Protein AF-A0A848TEA6-F1 (afdb_monomer)

Secondary structure (DSSP, 8-state):
-----GGGGS--TTTHHHHHHHHHHHHHHHHHHHHHHHHHHHHHHHHHTT--------SS-S----SS--SPPPTTTTS-HHHHHHHT--S---S----S-PPPPPPTTTS--TTTPPP--------

Solvent-accessible surface area (backbone atoms only — not comparable to full-atom values): 8831 Å² total; per-residue (Å²): 133,87,80,80,68,79,76,78,82,74,84,53,95,81,50,55,64,61,53,50,50,52,52,51,51,51,52,51,51,50,54,52,50,54,53,49,50,52,53,50,52,52,50,50,61,61,46,63,75,62,67,68,82,75,73,71,77,64,92,61,76,95,69,79,79,63,95,71,78,83,76,80,83,61,96,64,71,91,58,58,82,62,55,68,53,56,78,58,70,84,60,85,71,69,93,70,83,78,73,79,78,77,80,80,83,66,53,79,93,69,64,51,57,89,89,67,57,75,80,84,75,77,76,81,83,74,132

Foldseek 3Di:
DDPPPPPPVPDDPVCVVVVVVVVVVVVVVVVVVVVVVVVVVVCVVVVVVVPPPPPPPPPDDPDDDPPDDDDDDDPCPPPDPVVVVVVPPPPDPPPDDDDDDDPPDDDPVGPDDPVPDDDDDDPPPDD

Sequence (127 aa):
MAAFNYDDFGESPDGGTLVAALNWAGAFLSVVLIAGLATWGWKLWVRDVSGVPVVRALEGPMRVTPAEPGGLASEYQGLSVNRIAEERIENDMADRVVLAPQPSVLNEDEDLAMADLPAVVEPELQP

Nearest PDB structures (foldseek):
  8xkl-assembly1_s  TM=2.797E-01  e=1.076E+00  Chroomonas placoidea

Radius of gyration: 34.15 Å; Cα contacts (8 Å, |Δi|>4): 3; chains: 1; bounding box: 65×48×82 Å

pLDDT: mean 74.72, std 13.38, range [39.53, 98.5]

Mean predicted aligned error: 21.6 Å

Structure (mmCIF, N/CA/C/O backbone):
data_AF-A0A848TEA6-F1
#
_entry.id   AF-A0A848TEA6-F1
#
loop_
_atom_site.group_PDB
_atom_site.id
_atom_site.type_symbol
_atom_site.label_atom_id
_atom_site.label_alt_id
_atom_site.label_comp_id
_atom_site.label_asym_id
_atom_site.label_entity_id
_atom_site.label_seq_id
_atom_site.pdbx_PDB_ins_code
_atom_site.Cartn_x
_atom_site.Cartn_y
_atom_site.Cartn_z
_atom_site.occupancy
_atom_site.B_iso_or_equiv
_atom_site.auth_seq_id
_atom_site.auth_comp_id
_atom_site.auth_asym_id
_atom_site.auth_atom_id
_atom_site.pdbx_PDB_model_num
ATOM 1 N N . MET A 1 1 ? 39.547 17.819 -12.339 1.00 39.53 1 MET A N 1
ATOM 2 C CA . MET A 1 1 ? 38.290 17.714 -13.108 1.00 39.53 1 MET A CA 1
ATOM 3 C C . MET A 1 1 ? 38.461 16.563 -14.082 1.00 39.53 1 MET A C 1
ATOM 5 O O . MET A 1 1 ? 39.255 16.687 -15.005 1.00 39.53 1 MET A O 1
ATOM 9 N N . ALA A 1 2 ? 37.849 15.410 -13.805 1.00 48.28 2 ALA A N 1
ATOM 10 C CA . ALA A 1 2 ? 37.912 14.265 -14.707 1.00 48.28 2 ALA A CA 1
ATOM 11 C C . ALA A 1 2 ? 36.944 14.518 -15.869 1.00 48.28 2 ALA A C 1
ATOM 13 O O . ALA A 1 2 ? 35.732 14.421 -15.702 1.00 48.28 2 ALA A O 1
ATOM 14 N N . ALA A 1 3 ? 37.483 14.899 -17.026 1.00 57.81 3 ALA A N 1
ATOM 15 C CA . ALA A 1 3 ? 36.744 14.854 -18.276 1.00 57.81 3 ALA A CA 1
ATOM 16 C C . ALA A 1 3 ? 36.661 13.381 -18.693 1.00 57.81 3 ALA A C 1
ATOM 18 O O . ALA A 1 3 ? 37.572 12.856 -19.331 1.00 57.81 3 ALA A O 1
ATOM 19 N N . PHE A 1 4 ? 35.609 12.689 -18.257 1.00 57.44 4 PHE A N 1
ATOM 20 C CA . PHE A 1 4 ? 35.265 11.389 -18.823 1.00 57.44 4 PHE A CA 1
ATOM 21 C C . PHE A 1 4 ? 34.800 11.632 -20.256 1.00 57.44 4 PHE A C 1
ATOM 23 O O . PHE A 1 4 ? 33.691 12.108 -20.490 1.00 57.44 4 PHE A O 1
ATOM 30 N N . ASN A 1 5 ? 35.700 11.387 -21.204 1.00 56.34 5 ASN A N 1
ATOM 31 C CA . ASN A 1 5 ? 35.425 11.541 -22.621 1.00 56.34 5 ASN A CA 1
ATOM 32 C C . ASN A 1 5 ? 34.583 10.337 -23.064 1.00 56.34 5 ASN A C 1
ATOM 34 O O . ASN A 1 5 ? 35.061 9.205 -23.0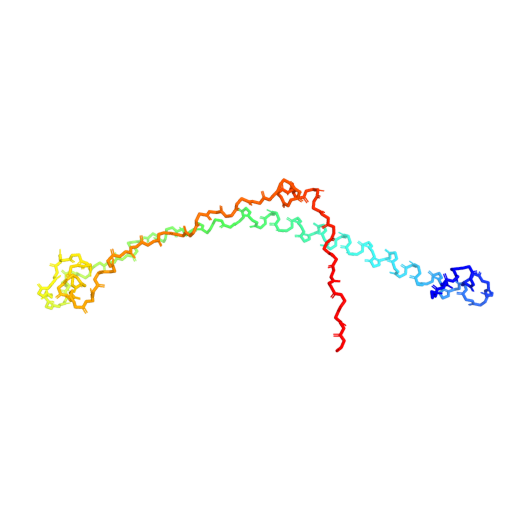59 1.00 56.34 5 ASN A O 1
ATOM 38 N N . TYR A 1 6 ? 33.306 10.576 -23.361 1.00 57.25 6 TYR A N 1
ATOM 39 C CA . TYR A 1 6 ? 32.320 9.537 -23.680 1.00 57.25 6 TYR A CA 1
ATOM 40 C C . TYR A 1 6 ? 32.561 8.893 -25.061 1.00 57.25 6 TYR A C 1
ATOM 42 O O . TYR A 1 6 ? 32.036 7.821 -25.352 1.00 57.25 6 TYR A O 1
ATOM 50 N N . ASP A 1 7 ? 33.411 9.510 -25.881 1.00 60.12 7 ASP A N 1
ATOM 51 C CA . ASP A 1 7 ? 33.619 9.144 -27.283 1.00 60.12 7 ASP A CA 1
ATOM 52 C C . ASP A 1 7 ? 34.630 7.995 -27.493 1.00 60.12 7 ASP A C 1
ATOM 54 O O . ASP A 1 7 ? 34.725 7.462 -28.594 1.00 60.12 7 ASP A O 1
ATOM 58 N N . ASP A 1 8 ? 35.355 7.558 -26.453 1.00 55.94 8 ASP A N 1
ATOM 59 C CA . ASP A 1 8 ? 36.377 6.491 -26.554 1.00 55.94 8 ASP A CA 1
ATOM 60 C C . ASP A 1 8 ? 35.793 5.061 -26.471 1.00 55.94 8 ASP A C 1
ATOM 62 O O . ASP A 1 8 ? 36.473 4.069 -26.718 1.00 55.94 8 ASP A O 1
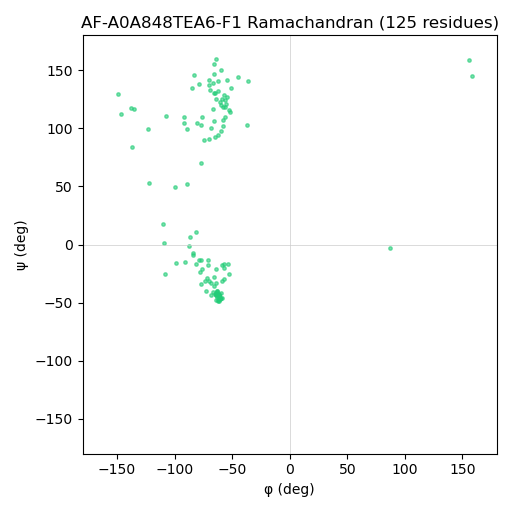ATOM 66 N N . PHE A 1 9 ? 34.498 4.923 -26.167 1.00 59.09 9 PHE A N 1
ATOM 67 C CA . PHE A 1 9 ? 33.826 3.618 -26.060 1.00 59.09 9 PHE A CA 1
ATOM 68 C C . PHE A 1 9 ? 33.284 3.083 -27.404 1.00 59.09 9 PHE A C 1
ATOM 70 O O . PHE A 1 9 ? 32.567 2.079 -27.423 1.00 59.09 9 PHE A O 1
ATOM 77 N N . GLY A 1 10 ? 33.585 3.752 -28.524 1.00 55.75 10 GLY A N 1
ATOM 78 C CA . GLY A 1 10 ? 32.878 3.576 -29.798 1.00 55.75 10 GLY A CA 1
ATOM 79 C C . GLY A 1 10 ? 33.509 2.664 -30.856 1.00 55.75 10 GLY A C 1
ATOM 80 O O . GLY A 1 10 ? 32.795 2.260 -31.770 1.00 55.75 10 GLY A O 1
ATOM 81 N N . GLU A 1 11 ? 34.791 2.294 -30.770 1.00 57.44 11 GLU A N 1
ATOM 82 C CA . GLU A 1 11 ? 35.458 1.610 -31.893 1.00 57.44 11 GLU A CA 1
ATOM 83 C C . GLU A 1 11 ? 36.332 0.430 -31.449 1.00 57.44 11 GLU A C 1
ATOM 85 O O . GLU A 1 11 ? 37.546 0.502 -31.289 1.00 57.44 11 GLU A O 1
ATOM 90 N N . SER A 1 12 ? 35.689 -0.724 -31.265 1.00 57.00 12 SER A N 1
ATOM 91 C CA . SER A 1 12 ? 36.359 -2.027 -31.242 1.00 57.00 12 SER A CA 1
ATOM 92 C C . SER A 1 12 ? 35.514 -3.044 -32.019 1.00 57.00 12 SER A C 1
ATOM 94 O O . SER A 1 12 ? 34.379 -3.311 -31.614 1.00 57.00 12 SER A O 1
ATOM 96 N N . PRO A 1 13 ? 36.025 -3.628 -33.122 1.00 57.50 13 PRO A N 1
ATOM 97 C CA . PRO A 1 13 ? 35.239 -4.482 -34.020 1.00 57.50 13 PRO A CA 1
ATOM 98 C C . PRO A 1 13 ? 34.734 -5.781 -33.363 1.00 57.50 13 PRO A C 1
ATOM 100 O O . PRO A 1 13 ? 33.715 -6.313 -33.794 1.00 57.50 13 PRO A O 1
ATOM 103 N N . ASP A 1 14 ? 35.361 -6.235 -32.272 1.00 61.06 14 ASP A N 1
ATOM 104 C CA . ASP A 1 14 ? 34.930 -7.410 -31.493 1.00 61.06 14 ASP A CA 1
ATOM 105 C C . ASP A 1 14 ? 33.958 -7.074 -30.338 1.00 61.06 14 ASP A C 1
ATOM 107 O O . ASP A 1 14 ? 33.275 -7.955 -29.811 1.00 61.06 14 ASP A O 1
ATOM 111 N N . GLY A 1 15 ? 33.839 -5.797 -29.951 1.00 61.12 15 GLY A N 1
ATOM 112 C CA . GLY A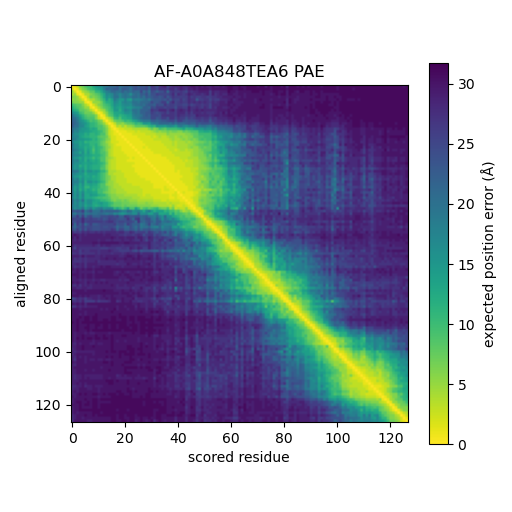 1 15 ? 33.025 -5.351 -28.809 1.00 61.12 15 GLY A CA 1
ATOM 113 C C . GLY A 1 15 ? 31.527 -5.204 -29.105 1.00 61.12 15 GLY A C 1
ATOM 114 O O . GLY A 1 15 ? 30.709 -5.180 -28.183 1.00 61.12 15 GLY A O 1
ATOM 115 N N . GLY A 1 16 ? 31.139 -5.149 -30.383 1.00 72.94 16 GLY A N 1
ATOM 116 C CA . GLY A 1 16 ? 29.762 -4.856 -30.796 1.00 72.94 16 GLY A CA 1
ATOM 117 C C . GLY A 1 16 ? 28.733 -5.903 -30.359 1.00 72.94 16 GLY A C 1
ATOM 118 O O . GLY A 1 16 ? 27.601 -5.555 -30.033 1.00 72.94 16 GLY A O 1
ATOM 119 N N . THR A 1 17 ? 29.119 -7.180 -30.287 1.00 80.69 17 THR A N 1
ATOM 120 C CA . THR A 1 17 ? 28.210 -8.263 -29.864 1.00 80.69 17 THR A CA 1
ATOM 121 C C . THR A 1 17 ? 27.918 -8.216 -28.364 1.00 80.69 17 THR A C 1
ATOM 123 O O . THR A 1 17 ? 26.768 -8.385 -27.956 1.00 80.69 17 THR A O 1
ATOM 126 N N . LEU A 1 18 ? 28.932 -7.915 -27.545 1.00 85.88 18 LEU A N 1
ATOM 127 C CA . LEU A 1 18 ? 28.791 -7.763 -26.097 1.00 85.88 18 LEU A CA 1
ATOM 128 C C . LEU A 1 18 ? 27.958 -6.518 -25.758 1.00 85.88 18 LEU A C 1
ATOM 130 O O . LEU A 1 18 ? 27.041 -6.583 -24.941 1.00 85.88 18 LEU A O 1
ATOM 134 N N . VAL A 1 19 ? 28.227 -5.401 -26.442 1.00 86.31 19 VAL A N 1
ATOM 135 C CA . VAL A 1 19 ? 27.460 -4.155 -26.297 1.00 86.31 19 VAL A CA 1
ATOM 136 C C . VAL A 1 19 ? 26.005 -4.355 -26.732 1.00 86.31 19 VAL A C 1
ATOM 138 O O . VAL A 1 19 ? 25.091 -3.927 -26.028 1.00 86.31 19 VAL A O 1
ATOM 141 N N . ALA A 1 20 ? 25.749 -5.054 -27.841 1.00 88.56 20 ALA A N 1
ATOM 142 C CA . ALA A 1 20 ? 24.388 -5.367 -28.279 1.00 88.56 20 ALA A CA 1
ATOM 143 C C . ALA A 1 20 ? 23.638 -6.260 -27.272 1.00 88.56 20 ALA A C 1
ATOM 145 O O . ALA A 1 20 ? 22.464 -6.009 -26.991 1.00 88.56 20 ALA A O 1
ATOM 146 N N . ALA A 1 21 ? 24.315 -7.256 -26.689 1.00 92.31 21 ALA A N 1
ATOM 147 C CA . ALA A 1 21 ? 23.736 -8.130 -25.670 1.00 92.31 21 ALA A CA 1
ATOM 148 C C . ALA A 1 21 ? 23.364 -7.362 -24.391 1.00 92.31 21 ALA A C 1
ATOM 150 O O . ALA A 1 21 ? 22.271 -7.552 -23.857 1.00 92.31 21 ALA A O 1
ATOM 151 N N . LEU A 1 22 ? 24.234 -6.457 -23.930 1.00 93.81 22 LEU A N 1
ATOM 152 C CA . LEU A 1 22 ? 23.969 -5.608 -22.765 1.00 93.81 22 LEU A CA 1
ATOM 153 C C . LEU A 1 22 ? 22.797 -4.648 -23.005 1.00 93.81 22 LEU A C 1
ATOM 155 O O . LEU A 1 22 ? 21.935 -4.512 -22.138 1.00 93.81 22 LEU A O 1
ATOM 159 N N . ASN A 1 23 ? 22.714 -4.040 -24.192 1.00 92.94 23 ASN A N 1
ATOM 160 C CA . ASN A 1 23 ? 21.586 -3.180 -24.561 1.00 92.94 23 ASN A CA 1
ATOM 161 C C . ASN A 1 23 ? 20.257 -3.951 -24.567 1.00 92.94 23 ASN A C 1
ATOM 163 O O . ASN A 1 23 ? 19.264 -3.475 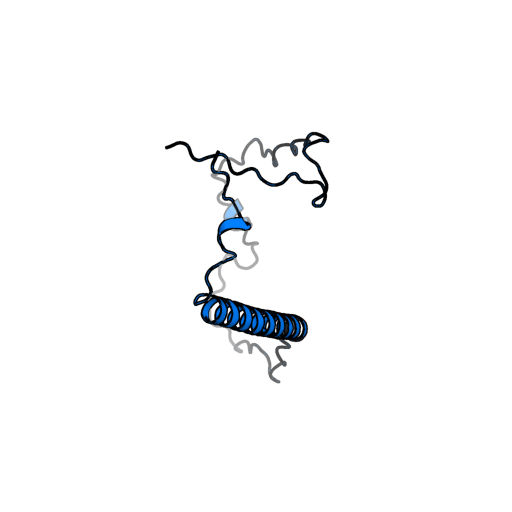-24.018 1.00 92.94 23 ASN A O 1
ATOM 167 N N . TRP A 1 24 ? 20.237 -5.166 -25.122 1.00 96.31 24 TRP A N 1
ATOM 168 C CA . TRP A 1 24 ? 19.045 -6.020 -25.111 1.00 96.31 24 TRP A CA 1
ATOM 169 C C . TRP A 1 24 ? 18.657 -6.486 -23.706 1.00 96.31 24 TRP A C 1
ATOM 171 O O . TRP A 1 24 ? 17.473 -6.480 -23.363 1.00 96.31 24 TRP A O 1
ATOM 181 N N . ALA A 1 25 ? 19.638 -6.846 -22.876 1.00 96.50 25 ALA A N 1
ATOM 182 C CA . ALA A 1 25 ? 19.400 -7.201 -21.482 1.00 96.50 25 ALA A CA 1
ATOM 183 C C . ALA A 1 25 ? 18.801 -6.022 -20.697 1.00 96.50 25 ALA A C 1
ATOM 185 O O . ALA A 1 25 ? 17.815 -6.196 -19.980 1.00 96.50 25 ALA A O 1
ATOM 186 N N . GLY A 1 26 ? 19.342 -4.814 -20.887 1.00 96.81 26 GLY A N 1
ATOM 187 C CA . GLY A 1 26 ? 18.822 -3.587 -20.283 1.00 96.81 26 GLY A CA 1
ATOM 188 C C . GLY A 1 26 ? 17.410 -3.243 -20.763 1.00 96.81 26 GLY A C 1
ATOM 189 O O . GLY A 1 26 ? 16.543 -2.927 -19.947 1.00 96.81 26 GLY A O 1
ATOM 190 N N . ALA A 1 27 ? 17.143 -3.376 -22.066 1.00 97.31 27 ALA A N 1
ATOM 191 C CA . ALA A 1 27 ? 15.814 -3.158 -22.631 1.00 97.31 27 ALA A CA 1
ATOM 192 C C . ALA A 1 27 ? 14.779 -4.120 -22.028 1.00 97.31 27 ALA A C 1
ATOM 194 O O . ALA A 1 27 ? 13.709 -3.688 -21.596 1.00 97.31 27 ALA A O 1
ATOM 195 N N . PHE A 1 28 ? 15.112 -5.410 -21.928 1.00 98.19 28 PHE A N 1
ATOM 196 C CA . PHE A 1 28 ? 14.230 -6.403 -21.317 1.00 98.19 28 PHE A CA 1
ATOM 197 C C . PHE A 1 28 ? 13.981 -6.110 -19.831 1.00 98.19 28 PHE A C 1
ATOM 199 O O . PHE A 1 28 ? 12.833 -6.117 -19.385 1.00 98.19 28 PHE A O 1
ATOM 206 N N . LEU A 1 29 ? 15.037 -5.791 -19.074 1.00 98.25 29 LEU A N 1
ATOM 207 C CA . LEU A 1 29 ? 14.928 -5.444 -17.657 1.00 98.25 29 LEU A CA 1
ATOM 208 C C . LEU A 1 29 ? 14.034 -4.215 -17.438 1.00 98.25 29 LEU A C 1
ATOM 210 O O . LEU A 1 29 ? 13.197 -4.225 -16.537 1.00 98.25 29 LEU A O 1
ATOM 214 N N . SER A 1 30 ? 14.167 -3.192 -18.285 1.00 98.12 30 SER A N 1
ATOM 215 C CA . SER A 1 30 ? 13.336 -1.985 -18.241 1.00 98.12 30 SER A CA 1
ATOM 216 C C . SER A 1 30 ? 11.853 -2.307 -18.451 1.00 98.12 30 SER A C 1
ATOM 218 O O . SER A 1 30 ? 11.006 -1.902 -17.652 1.00 98.12 30 SER A O 1
ATOM 220 N N . VAL A 1 31 ? 11.530 -3.121 -19.462 1.00 98.38 31 VAL A N 1
ATO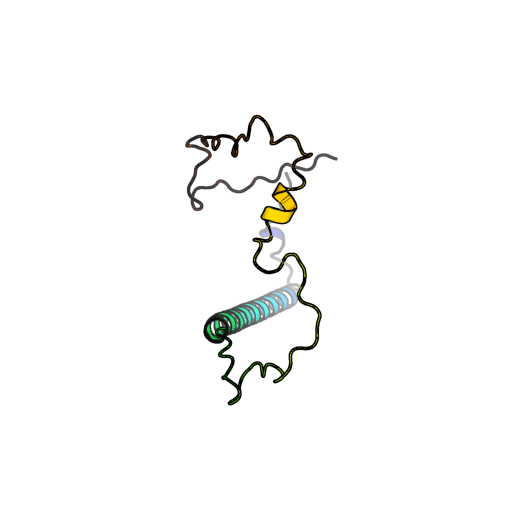M 221 C CA . VAL A 1 31 ? 10.146 -3.552 -19.728 1.00 98.38 31 VAL A CA 1
ATOM 222 C C . VAL A 1 31 ? 9.572 -4.337 -18.546 1.00 98.38 31 VAL A C 1
ATOM 224 O O . VAL A 1 31 ? 8.443 -4.077 -18.123 1.00 98.38 31 VAL A O 1
ATOM 227 N N . VAL A 1 32 ? 10.348 -5.265 -17.979 1.00 98.50 32 VAL A N 1
ATOM 228 C CA . VAL A 1 32 ? 9.938 -6.046 -16.801 1.00 98.50 32 VAL A CA 1
ATOM 229 C C . VAL A 1 32 ? 9.684 -5.138 -15.598 1.00 98.50 32 VAL A C 1
ATOM 231 O O . VAL A 1 32 ? 8.678 -5.313 -14.909 1.00 98.50 32 VAL A O 1
ATOM 234 N N . LEU A 1 33 ? 10.549 -4.150 -15.360 1.00 98.50 33 LEU A N 1
ATOM 235 C CA . LEU A 1 33 ? 10.402 -3.200 -14.260 1.00 98.50 33 LEU A CA 1
ATOM 236 C C . LEU A 1 33 ? 9.113 -2.377 -14.402 1.00 98.50 33 LEU A C 1
ATOM 238 O O . LEU A 1 33 ? 8.335 -2.289 -13.453 1.00 98.50 33 LEU A O 1
ATOM 242 N N . ILE A 1 34 ? 8.849 -1.838 -15.596 1.00 98.44 34 ILE A N 1
ATOM 243 C CA . ILE A 1 34 ? 7.633 -1.064 -15.885 1.00 98.44 34 ILE A CA 1
ATOM 244 C C . ILE A 1 34 ? 6.383 -1.926 -15.667 1.00 98.44 34 ILE A C 1
ATOM 246 O O . ILE A 1 34 ? 5.451 -1.500 -14.983 1.00 98.44 34 ILE A O 1
ATOM 250 N N . ALA A 1 35 ? 6.366 -3.155 -16.192 1.00 98.38 35 ALA A N 1
ATOM 251 C CA . ALA A 1 35 ? 5.240 -4.073 -16.020 1.00 98.38 35 ALA A CA 1
ATOM 252 C C . ALA A 1 35 ? 5.018 -4.456 -14.545 1.00 98.38 35 ALA A C 1
ATOM 254 O O . ALA A 1 35 ? 3.875 -4.520 -14.076 1.00 98.38 35 ALA A O 1
ATOM 255 N N . GLY A 1 36 ? 6.106 -4.672 -13.800 1.00 98.12 36 GLY A N 1
ATOM 256 C CA . GLY A 1 36 ? 6.076 -4.947 -12.367 1.00 98.12 36 GLY A CA 1
ATOM 257 C C . GLY A 1 36 ? 5.488 -3.784 -11.571 1.00 98.12 36 GLY A C 1
ATOM 258 O O . GLY A 1 36 ? 4.567 -3.994 -10.781 1.00 98.12 36 GLY A O 1
ATOM 259 N N . LEU A 1 37 ? 5.952 -2.558 -11.828 1.00 98.00 37 LEU A N 1
ATOM 260 C CA . LEU A 1 37 ? 5.449 -1.344 -11.180 1.00 98.00 37 LEU A CA 1
ATOM 261 C C . LEU A 1 37 ? 3.982 -1.075 -11.523 1.00 98.00 37 LEU A C 1
ATOM 263 O O . LEU A 1 37 ? 3.200 -0.772 -10.625 1.00 98.00 37 LEU A O 1
ATOM 267 N N . ALA A 1 38 ? 3.581 -1.254 -12.785 1.00 97.75 38 ALA A N 1
ATOM 268 C CA . ALA A 1 38 ? 2.189 -1.106 -13.205 1.00 97.75 38 ALA A CA 1
ATOM 269 C C . ALA A 1 38 ? 1.274 -2.110 -12.485 1.00 97.75 38 ALA A C 1
ATOM 271 O O . ALA A 1 38 ? 0.232 -1.739 -11.943 1.00 97.75 38 ALA A O 1
ATOM 272 N N . THR A 1 39 ? 1.694 -3.376 -12.414 1.00 97.00 39 THR A N 1
ATOM 273 C CA . THR A 1 39 ? 0.946 -4.430 -11.711 1.00 97.00 39 THR A CA 1
ATOM 274 C C . THR A 1 39 ? 0.879 -4.162 -10.207 1.00 97.00 39 THR A C 1
ATOM 276 O O . THR A 1 39 ? -0.171 -4.343 -9.585 1.00 97.00 39 THR A O 1
ATOM 279 N N . TRP A 1 40 ? 1.992 -3.729 -9.609 1.00 95.38 40 TRP A N 1
ATOM 280 C CA . TRP A 1 40 ? 2.073 -3.394 -8.191 1.00 95.38 40 TRP A CA 1
ATOM 281 C C . TRP A 1 40 ? 1.184 -2.196 -7.840 1.00 95.38 40 TRP A C 1
ATOM 283 O O . TRP A 1 40 ? 0.379 -2.298 -6.915 1.00 95.38 40 TRP A O 1
ATOM 293 N N . GLY A 1 41 ? 1.252 -1.114 -8.619 1.00 94.62 41 GLY A N 1
ATOM 294 C CA . GLY A 1 41 ? 0.415 0.072 -8.442 1.00 94.62 41 GLY A CA 1
ATOM 295 C C . GLY A 1 41 ? -1.073 -0.238 -8.603 1.00 94.62 41 GLY A C 1
ATOM 296 O O . GLY A 1 41 ? -1.879 0.157 -7.761 1.00 94.62 41 GLY A O 1
ATOM 297 N N . TRP A 1 42 ? -1.438 -1.039 -9.613 1.00 93.88 42 TRP A N 1
ATOM 298 C CA . TRP A 1 42 ? -2.814 -1.509 -9.793 1.00 93.88 42 TRP A CA 1
ATOM 299 C C . TRP A 1 42 ? -3.314 -2.306 -8.583 1.00 93.88 42 TRP A C 1
ATOM 301 O O . TRP A 1 42 ? -4.414 -2.072 -8.082 1.00 93.88 42 TRP A O 1
ATOM 311 N N . LYS A 1 43 ? -2.492 -3.234 -8.074 1.00 88.69 43 LYS A N 1
ATOM 312 C CA . LYS A 1 43 ? -2.820 -4.008 -6.871 1.00 88.69 43 LYS A CA 1
ATOM 313 C C . LYS A 1 43 ? -2.959 -3.128 -5.637 1.00 88.69 43 LYS A C 1
ATOM 315 O O . LYS A 1 43 ? -3.842 -3.405 -4.835 1.00 88.69 43 LYS A O 1
ATOM 320 N N . LEU A 1 44 ? -2.112 -2.114 -5.466 1.00 88.44 44 LEU A N 1
ATOM 321 C CA . LEU A 1 44 ? -2.203 -1.186 -4.339 1.00 88.44 44 LEU A CA 1
ATOM 322 C C . LEU A 1 44 ? -3.543 -0.440 -4.371 1.00 88.44 44 LEU A C 1
ATOM 324 O O . LEU A 1 44 ? -4.288 -0.486 -3.397 1.00 88.44 44 LEU A O 1
ATOM 328 N N . TRP A 1 45 ? -3.898 0.107 -5.535 1.00 87.00 45 TRP A N 1
ATOM 329 C CA . TRP A 1 45 ? -5.149 0.834 -5.736 1.00 87.00 45 TRP A CA 1
ATOM 330 C C . TRP A 1 45 ? -6.392 -0.026 -5.459 1.00 87.00 45 TRP A C 1
ATOM 332 O O . TRP A 1 45 ? -7.288 0.392 -4.729 1.00 87.00 45 TRP A O 1
ATOM 342 N N . VAL A 1 46 ? -6.428 -1.263 -5.968 1.00 86.12 46 VAL A N 1
ATOM 343 C CA . VAL A 1 46 ? -7.540 -2.202 -5.718 1.00 86.12 46 VAL A CA 1
ATOM 344 C C . VAL A 1 46 ? -7.542 -2.730 -4.275 1.00 86.12 46 VAL A C 1
ATOM 346 O O . VAL A 1 46 ? -8.596 -3.059 -3.733 1.00 86.12 46 VAL A O 1
ATOM 349 N N . ARG A 1 47 ? -6.382 -2.824 -3.619 1.00 75.75 47 ARG A N 1
ATOM 350 C CA . ARG A 1 47 ? -6.295 -3.306 -2.234 1.00 75.75 47 ARG A CA 1
ATOM 351 C C . ARG A 1 47 ? -6.737 -2.241 -1.233 1.00 75.75 47 ARG A C 1
ATOM 353 O O . ARG A 1 47 ? -7.376 -2.603 -0.246 1.00 75.75 47 ARG A O 1
ATOM 360 N N . ASP A 1 48 ? -6.488 -0.963 -1.498 1.00 66.62 48 ASP A N 1
ATOM 361 C CA . ASP A 1 48 ? -6.880 0.122 -0.588 1.00 66.62 48 ASP A CA 1
ATOM 362 C C . ASP A 1 48 ? -8.410 0.261 -0.456 1.00 66.62 48 ASP A C 1
ATOM 364 O O . ASP A 1 48 ? -8.909 0.580 0.621 1.00 66.62 48 ASP A O 1
ATOM 368 N N . VAL A 1 49 ? -9.188 -0.122 -1.476 1.00 61.34 49 VAL A N 1
ATOM 369 C CA . VAL A 1 49 ? -10.664 -0.205 -1.381 1.00 61.34 49 VAL A CA 1
ATOM 370 C C . VAL A 1 49 ? -11.180 -1.466 -0.676 1.00 61.34 49 VAL A C 1
ATOM 372 O O . VAL A 1 49 ? -12.335 -1.504 -0.258 1.00 61.34 49 VAL A O 1
ATOM 375 N N . SER A 1 50 ? -10.337 -2.480 -0.463 1.00 61.59 50 SER A N 1
ATOM 376 C CA . SER A 1 50 ? -10.685 -3.670 0.338 1.00 61.59 50 SER A CA 1
ATOM 377 C C . SER A 1 50 ? -10.419 -3.505 1.844 1.00 61.59 50 SER A C 1
ATOM 379 O O . SER A 1 50 ? -10.707 -4.406 2.629 1.00 61.59 50 SER A O 1
ATOM 381 N N . GLY A 1 51 ? -9.884 -2.349 2.255 1.00 61.50 51 GLY A N 1
ATOM 382 C CA . GLY A 1 51 ? -9.419 -2.058 3.612 1.00 61.50 51 GLY A CA 1
ATOM 383 C C . GLY A 1 51 ? -10.486 -1.645 4.627 1.00 61.50 51 GLY A C 1
ATOM 384 O O . GLY A 1 51 ? -10.115 -1.218 5.716 1.00 61.50 51 GLY A O 1
ATOM 385 N N . VAL A 1 52 ? -11.784 -1.764 4.327 1.00 63.88 52 VAL A N 1
ATOM 386 C CA . VAL A 1 52 ? -12.810 -1.706 5.380 1.00 63.88 52 VAL A CA 1
ATOM 387 C C . VAL A 1 52 ? -13.024 -3.133 5.881 1.00 63.88 52 VAL A C 1
ATOM 389 O O . VAL A 1 52 ? -13.741 -3.897 5.228 1.00 63.88 52 VAL A O 1
ATOM 392 N N . PRO A 1 53 ? -12.419 -3.538 7.015 1.00 63.12 53 PRO A N 1
ATOM 393 C CA . PRO A 1 53 ? -12.754 -4.800 7.646 1.00 63.12 53 PRO A CA 1
ATOM 394 C C . PRO A 1 53 ? -14.204 -4.712 8.121 1.00 63.12 53 PRO A C 1
ATOM 396 O O . PRO A 1 53 ? -14.495 -4.240 9.219 1.00 63.12 53 PRO A O 1
ATOM 399 N N . VAL A 1 54 ? -15.141 -5.156 7.281 1.00 64.88 54 VAL A N 1
ATOM 400 C CA . VAL A 1 54 ? -16.511 -5.408 7.716 1.00 64.88 54 VAL A CA 1
ATOM 401 C C . VAL A 1 54 ? -16.429 -6.636 8.607 1.00 64.88 54 VAL A C 1
ATOM 403 O O . VAL A 1 54 ? -16.475 -7.776 8.138 1.00 64.88 54 VAL A O 1
ATOM 406 N N . VAL A 1 55 ? -16.247 -6.401 9.906 1.00 69.50 55 VAL A N 1
ATOM 407 C CA . VAL A 1 55 ? -16.497 -7.410 10.928 1.00 69.50 55 VAL A CA 1
ATOM 408 C C . VAL A 1 55 ? -17.967 -7.763 10.756 1.00 69.50 55 VAL A C 1
ATOM 410 O O . VAL A 1 55 ? -18.846 -7.009 11.172 1.00 69.50 55 VAL A O 1
ATOM 413 N N . ARG A 1 56 ? -18.259 -8.855 10.038 1.00 67.25 56 ARG A N 1
ATOM 414 C CA . ARG A 1 56 ? -19.625 -9.371 9.986 1.00 67.25 56 ARG A CA 1
ATOM 415 C C . ARG A 1 56 ? -20.005 -9.615 11.431 1.00 67.25 56 ARG A C 1
ATOM 417 O O . ARG A 1 56 ? -19.267 -10.308 12.132 1.00 67.25 56 ARG A O 1
ATOM 424 N N . ALA A 1 57 ? -21.102 -9.012 11.873 1.00 66.50 57 ALA A N 1
ATOM 425 C CA . ALA A 1 57 ? -21.637 -9.327 13.178 1.00 66.50 57 ALA A CA 1
ATOM 426 C C . ALA A 1 57 ? -21.862 -10.843 13.179 1.00 66.50 57 ALA A C 1
ATOM 428 O O . ALA A 1 57 ? -22.689 -11.346 12.421 1.00 66.50 57 ALA A O 1
ATOM 429 N N . LEU A 1 58 ? -21.050 -11.579 13.937 1.00 63.03 58 LEU A N 1
ATOM 430 C CA . LEU A 1 58 ? -21.394 -12.945 14.290 1.00 63.03 58 LEU A CA 1
ATOM 431 C C . LEU A 1 58 ? -22.767 -12.825 14.946 1.00 63.03 58 LEU A C 1
ATOM 433 O O . LEU A 1 58 ? -22.918 -12.036 15.878 1.00 63.03 58 LEU A O 1
ATOM 437 N N . GLU A 1 59 ? -23.777 -13.498 14.395 1.00 67.62 59 GLU A N 1
ATOM 438 C CA . GLU A 1 59 ? -25.115 -13.507 14.983 1.00 67.62 59 GLU A CA 1
ATOM 439 C C . GLU A 1 59 ? -24.998 -14.043 16.410 1.00 67.62 59 GLU A C 1
ATOM 441 O O . GLU A 1 59 ? -24.802 -15.234 16.643 1.00 67.62 59 GLU A O 1
ATOM 446 N N . GLY A 1 60 ? -25.026 -13.123 17.371 1.00 72.00 60 GLY A N 1
ATOM 447 C CA . GLY A 1 60 ? -24.863 -13.433 18.779 1.00 72.00 60 GLY A CA 1
ATOM 448 C C . GLY A 1 60 ? -24.415 -12.214 19.588 1.00 72.00 60 GLY A C 1
ATOM 449 O O . GLY A 1 60 ? -23.657 -11.377 19.092 1.00 72.00 60 GLY A O 1
ATOM 450 N N . PRO A 1 61 ? -24.877 -12.077 20.843 1.00 73.94 61 PRO A N 1
ATOM 451 C CA . PRO A 1 61 ? -24.402 -11.028 21.733 1.00 73.94 61 PRO A CA 1
ATOM 452 C C . PRO A 1 61 ? -22.884 -11.148 21.892 1.00 73.94 61 PRO A C 1
ATOM 454 O O . PRO A 1 61 ? -22.372 -12.142 22.398 1.00 73.94 61 PRO A O 1
ATOM 457 N N . MET A 1 62 ? -22.161 -10.106 21.472 1.00 66.31 62 MET A N 1
ATOM 458 C CA . MET A 1 62 ? -20.692 -10.046 21.503 1.00 66.31 62 MET A CA 1
ATOM 459 C C . MET A 1 62 ? -20.120 -10.221 22.924 1.00 66.31 62 MET A C 1
ATOM 461 O O . MET A 1 62 ? -18.930 -10.477 23.088 1.00 66.31 62 MET A O 1
ATOM 465 N N . ARG A 1 63 ? -20.970 -10.045 23.949 1.00 72.31 63 ARG A N 1
ATOM 466 C CA . ARG A 1 63 ? -20.709 -10.253 25.377 1.00 72.31 63 ARG A CA 1
ATOM 467 C C . ARG A 1 63 ? -22.019 -10.687 26.045 1.00 72.31 63 ARG A C 1
ATOM 469 O O . ARG A 1 63 ? -23.029 -10.009 25.873 1.00 72.31 63 ARG A O 1
ATOM 476 N N . VAL A 1 64 ? -22.004 -11.778 26.813 1.00 74.12 64 VAL A N 1
ATOM 477 C CA . VAL A 1 64 ? -23.108 -12.167 27.708 1.00 74.12 64 VAL A CA 1
ATOM 478 C C . VAL A 1 64 ? -22.640 -11.901 29.129 1.00 74.12 64 VAL A C 1
ATOM 480 O O . VAL A 1 64 ? -21.716 -12.554 29.610 1.00 74.12 64 VAL A O 1
ATOM 483 N N . THR A 1 65 ? -23.232 -10.906 29.784 1.00 74.31 65 THR A N 1
ATOM 484 C CA . THR A 1 65 ? -22.950 -10.635 31.194 1.00 74.31 65 THR A CA 1
ATOM 485 C C . THR A 1 65 ? -23.459 -11.813 32.029 1.00 74.31 65 THR A C 1
ATOM 487 O O . THR A 1 65 ? -24.608 -12.220 31.840 1.00 74.31 65 THR A O 1
ATOM 490 N N . PRO A 1 66 ? -22.643 -12.377 32.936 1.00 73.94 66 PRO A N 1
ATOM 491 C CA . PRO A 1 66 ? -23.107 -13.393 33.875 1.00 73.94 66 PRO A CA 1
ATOM 492 C C . PRO A 1 66 ? -24.314 -12.886 34.674 1.00 73.94 66 PRO A C 1
ATOM 494 O O . PRO A 1 66 ? -24.342 -11.718 35.057 1.00 73.94 66 PRO A O 1
ATOM 497 N N . ALA A 1 67 ? -25.296 -13.755 34.937 1.00 77.81 67 ALA A N 1
ATOM 498 C CA . ALA A 1 67 ? -26.498 -13.388 35.697 1.00 77.81 67 ALA A CA 1
ATOM 499 C C . ALA A 1 67 ? -26.166 -12.864 37.106 1.00 77.81 67 ALA A C 1
ATOM 501 O O . ALA A 1 67 ? -26.843 -11.973 37.609 1.00 77.81 67 ALA A O 1
ATOM 502 N N . GLU A 1 68 ? -25.082 -13.365 37.699 1.00 77.12 68 GLU A N 1
ATOM 503 C CA . GLU A 1 68 ? -24.522 -12.878 38.955 1.00 77.12 68 GLU A CA 1
ATOM 504 C C . GLU A 1 68 ? -23.062 -12.465 38.736 1.00 77.12 68 GLU A C 1
ATOM 506 O O . GLU A 1 68 ? -22.171 -13.319 38.687 1.00 77.12 68 GLU A O 1
ATOM 511 N N . PRO A 1 69 ? -22.782 -11.161 38.561 1.00 74.00 69 PRO A N 1
ATOM 512 C CA . PRO A 1 69 ? -21.416 -10.668 38.555 1.00 74.00 69 PRO A CA 1
ATOM 513 C C . PRO A 1 69 ? -20.819 -10.861 39.956 1.00 74.00 69 PRO A C 1
ATOM 515 O O . PRO A 1 69 ? -21.177 -10.169 40.905 1.00 74.00 69 PRO A O 1
ATOM 518 N N . GLY A 1 70 ? -19.923 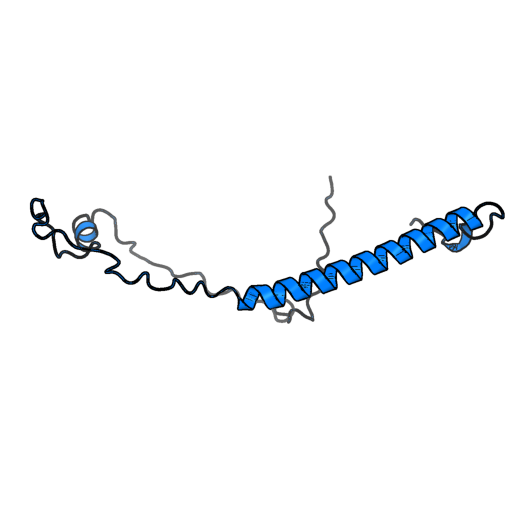-11.838 40.096 1.00 76.88 70 GLY A N 1
ATOM 519 C CA . GLY A 1 70 ? -19.193 -12.068 41.339 1.00 76.88 70 GLY A CA 1
ATOM 520 C C . GLY A 1 70 ? -18.188 -10.947 41.616 1.00 76.88 70 GLY A C 1
ATOM 521 O O . GLY A 1 70 ? -17.418 -10.569 40.733 1.00 76.88 70 GLY A O 1
ATOM 522 N N . GLY A 1 71 ? -18.177 -10.433 42.848 1.00 76.06 71 GLY A N 1
ATOM 523 C CA . GLY A 1 71 ? -17.205 -9.448 43.326 1.00 76.06 71 GLY A CA 1
ATOM 524 C C . GLY A 1 71 ? -17.735 -8.607 44.488 1.00 76.06 71 GLY A C 1
ATOM 525 O O . GLY A 1 71 ? -18.942 -8.489 44.684 1.00 76.06 71 GLY A O 1
ATOM 526 N N . LEU A 1 72 ? -16.826 -8.014 45.262 1.00 74.50 72 LEU A N 1
ATOM 527 C CA . LEU A 1 72 ? -17.168 -6.939 46.194 1.00 74.50 72 LEU A CA 1
ATOM 528 C C . LEU A 1 72 ? -17.164 -5.620 45.421 1.00 74.50 72 LEU A C 1
ATOM 530 O O . LEU A 1 72 ? -16.248 -5.365 44.635 1.00 74.50 72 LEU A O 1
ATOM 534 N N . ALA A 1 73 ? -18.182 -4.786 45.629 1.00 74.06 73 ALA A N 1
ATOM 535 C CA . ALA A 1 73 ? -18.171 -3.431 45.099 1.00 74.06 73 ALA A CA 1
ATOM 536 C C . ALA A 1 73 ? -16.952 -2.693 45.667 1.00 74.06 73 ALA A C 1
ATOM 538 O O . ALA A 1 73 ? -16.740 -2.672 46.878 1.00 74.06 73 ALA A O 1
ATOM 539 N N . SER A 1 74 ? -16.122 -2.132 44.788 1.00 76.06 74 SER A N 1
ATOM 540 C CA . SER A 1 74 ? -15.023 -1.275 45.230 1.00 76.06 74 SER A CA 1
ATOM 541 C C . SER A 1 74 ? -15.606 -0.002 45.839 1.00 76.06 74 SER A C 1
ATOM 543 O O . SER A 1 74 ? -16.540 0.573 45.279 1.00 76.06 74 SER A O 1
ATOM 545 N N . GLU A 1 75 ? -15.024 0.461 46.946 1.00 77.19 75 GLU A N 1
ATOM 546 C CA . GLU A 1 75 ? -15.423 1.697 47.639 1.00 77.19 75 GLU A CA 1
ATOM 547 C C . GLU A 1 75 ? -15.366 2.947 46.739 1.00 77.19 75 GLU A C 1
ATOM 549 O O . GLU A 1 75 ? -15.995 3.956 47.041 1.00 77.19 75 GLU A O 1
ATOM 554 N N . TYR A 1 76 ? -14.666 2.871 45.601 1.00 72.44 76 TYR A N 1
ATOM 555 C CA . TYR A 1 76 ? -14.443 3.986 44.677 1.00 72.44 76 TYR A CA 1
ATOM 556 C C . TYR A 1 76 ? -15.187 3.842 43.337 1.00 72.44 76 TYR A C 1
ATOM 558 O O . TYR A 1 76 ? -14.844 4.506 42.355 1.00 72.44 76 TYR A O 1
ATOM 566 N N . GLN A 1 77 ? -16.207 2.977 43.257 1.00 77.38 77 GLN A N 1
ATOM 567 C CA . GLN A 1 77 ? -17.067 2.891 42.070 1.00 77.38 77 GLN A CA 1
ATOM 568 C C . GLN A 1 77 ? -17.815 4.213 41.832 1.00 77.38 77 GLN A C 1
ATOM 570 O O . GLN A 1 77 ? -18.413 4.780 42.740 1.00 77.38 77 GLN A O 1
ATOM 575 N N . GLY A 1 78 ? -17.801 4.701 40.589 1.00 73.25 78 GLY A N 1
ATOM 576 C CA . GLY A 1 78 ? -18.483 5.943 40.204 1.00 73.25 78 GLY A CA 1
ATOM 577 C C . GLY A 1 78 ? -17.663 7.223 40.393 1.00 73.25 78 GLY A C 1
ATOM 578 O O . GLY A 1 78 ? -18.122 8.290 39.987 1.00 73.25 78 GLY A O 1
ATOM 579 N N . LEU A 1 79 ? -16.442 7.143 40.934 1.00 76.12 79 LEU A N 1
ATOM 580 C CA . LEU A 1 79 ? -15.495 8.255 40.868 1.00 76.12 79 LEU A CA 1
ATOM 581 C C . LEU A 1 79 ? -14.845 8.295 39.479 1.00 76.12 79 LEU A C 1
ATOM 583 O O . LEU A 1 79 ? -14.492 7.258 38.912 1.00 76.12 79 LEU A O 1
ATOM 587 N N . SER A 1 80 ? -14.682 9.492 38.909 1.00 73.00 80 SER A N 1
ATOM 588 C CA . SER A 1 80 ? -13.875 9.650 37.698 1.00 73.00 80 SER A CA 1
ATOM 589 C C . SER A 1 80 ? -12.430 9.252 38.011 1.00 73.00 80 SER A C 1
ATOM 591 O O . SER A 1 80 ? -11.910 9.565 39.081 1.00 73.00 80 SER A O 1
ATOM 593 N N . VAL A 1 81 ? -11.758 8.574 37.077 1.00 66.38 81 VAL A N 1
ATOM 594 C CA . VAL A 1 81 ? -10.358 8.130 37.245 1.00 66.38 81 VAL A CA 1
ATOM 595 C C . VAL A 1 81 ? -9.389 9.283 37.549 1.00 66.38 81 VAL A C 1
ATOM 597 O O . VAL A 1 81 ? -8.341 9.064 38.145 1.00 66.38 81 VAL A O 1
ATOM 600 N N . ASN A 1 82 ? -9.775 10.520 37.229 1.00 65.81 82 ASN A N 1
ATOM 601 C CA . ASN A 1 82 ? -9.017 11.720 37.574 1.00 65.81 82 ASN A CA 1
ATOM 602 C C . ASN A 1 82 ? -9.184 12.1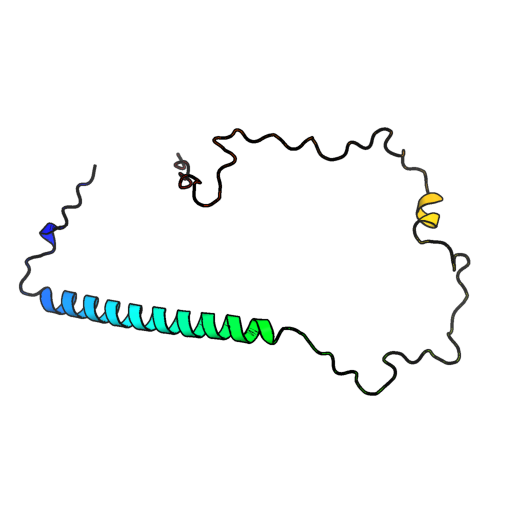53 39.038 1.00 65.81 82 ASN A C 1
ATOM 604 O O . ASN A 1 82 ? -8.289 12.801 39.566 1.00 65.81 82 ASN A O 1
ATOM 608 N N . ARG A 1 83 ? -10.269 11.777 39.727 1.00 65.06 83 ARG A N 1
ATOM 609 C CA . ARG A 1 83 ? -10.504 12.181 41.124 1.00 65.06 83 ARG A CA 1
ATOM 610 C C . ARG A 1 83 ? -9.546 11.497 42.105 1.00 65.06 83 ARG A C 1
ATOM 612 O O . ARG A 1 83 ? -9.149 12.096 43.094 1.00 65.06 83 ARG A O 1
ATOM 619 N N . ILE A 1 84 ? -9.126 10.265 41.805 1.00 61.28 84 ILE A N 1
ATOM 620 C CA . ILE A 1 84 ? -8.098 9.555 42.590 1.00 61.28 84 ILE A CA 1
ATOM 621 C C . ILE A 1 84 ? -6.726 10.230 42.411 1.00 61.28 84 ILE A C 1
ATOM 623 O O . ILE A 1 84 ? -5.929 10.278 43.345 1.00 61.28 84 ILE A O 1
ATOM 627 N N . ALA A 1 85 ? -6.457 10.788 41.226 1.00 62.25 85 ALA A N 1
ATOM 628 C CA . ALA A 1 85 ? -5.259 11.588 40.988 1.00 62.25 85 ALA A CA 1
ATOM 629 C C . ALA A 1 85 ? -5.345 12.983 41.644 1.00 62.25 85 ALA A C 1
ATOM 631 O O . ALA A 1 85 ? -4.323 13.482 42.103 1.00 62.25 85 ALA A O 1
ATOM 632 N N . GLU A 1 86 ? -6.543 13.577 41.759 1.00 59.31 86 GLU A N 1
ATOM 633 C CA . GLU A 1 86 ? -6.779 14.824 42.512 1.00 59.31 86 GLU A CA 1
ATOM 634 C C . GLU A 1 86 ? -6.554 14.665 44.022 1.00 59.31 86 GLU A C 1
ATOM 636 O O . GLU A 1 86 ? -6.064 15.581 44.670 1.00 59.31 86 GLU A O 1
ATOM 641 N N . GLU A 1 87 ? -6.881 13.523 44.628 1.00 60.56 87 GLU A N 1
ATOM 642 C CA . GLU A 1 87 ? -6.647 13.353 46.072 1.00 60.56 87 GLU A CA 1
ATOM 643 C C . GLU A 1 87 ? -5.144 13.227 46.405 1.00 60.56 87 GLU A C 1
ATOM 645 O O . GLU A 1 87 ? -4.723 13.491 47.529 1.00 60.56 87 GLU A O 1
ATOM 650 N N . ARG A 1 88 ? -4.305 12.926 45.398 1.00 57.97 88 ARG A N 1
ATOM 651 C CA . ARG A 1 88 ? -2.837 13.015 45.451 1.00 57.97 88 ARG A CA 1
ATOM 652 C C . ARG A 1 88 ? -2.327 14.309 44.796 1.00 57.97 88 ARG A C 1
ATOM 654 O O . ARG A 1 88 ? -1.391 14.277 43.997 1.00 57.97 88 ARG A O 1
ATOM 661 N N . ILE A 1 89 ? -2.893 15.465 45.150 1.00 56.56 89 ILE A N 1
ATOM 662 C CA . ILE A 1 89 ? -2.246 16.765 44.892 1.00 56.56 89 ILE A CA 1
ATOM 663 C C . ILE A 1 89 ? -1.130 16.955 45.932 1.00 56.56 89 ILE A C 1
ATOM 665 O O . ILE A 1 89 ? -1.206 17.757 46.852 1.00 56.56 89 ILE A O 1
ATOM 669 N N . GLU A 1 90 ? -0.073 16.167 45.784 1.00 56.25 90 GLU A N 1
ATOM 670 C CA . GLU A 1 90 ? 1.268 16.551 46.225 1.00 56.25 90 GLU A CA 1
ATOM 671 C C . GLU A 1 90 ? 2.174 16.487 44.995 1.00 56.25 90 GLU A C 1
ATOM 673 O O . GLU A 1 90 ? 3.154 15.757 44.916 1.00 56.25 90 GLU A O 1
ATOM 678 N N . ASN A 1 91 ? 1.748 17.181 43.946 1.00 56.97 91 ASN A N 1
ATOM 679 C CA . ASN A 1 91 ? 2.637 17.666 42.911 1.00 56.97 91 ASN A CA 1
ATOM 680 C C . ASN A 1 91 ? 2.209 19.098 42.650 1.00 56.97 91 ASN A C 1
ATOM 682 O O . ASN A 1 91 ? 1.064 19.350 42.276 1.00 56.97 91 ASN A O 1
ATOM 686 N N . ASP A 1 92 ? 3.141 19.993 42.947 1.00 61.69 92 ASP A N 1
ATOM 687 C CA . ASP A 1 92 ? 3.142 21.404 42.607 1.00 61.69 92 ASP A CA 1
ATOM 688 C C . ASP A 1 92 ? 2.534 21.573 41.208 1.00 61.69 92 ASP A C 1
ATOM 690 O O . ASP A 1 92 ? 3.129 21.183 40.197 1.00 61.69 92 ASP A O 1
ATOM 694 N N . MET A 1 93 ? 1.277 22.024 41.153 1.00 63.69 93 MET A N 1
ATOM 695 C CA . MET A 1 93 ? 0.642 22.387 39.892 1.00 63.69 93 MET A CA 1
ATOM 696 C C . MET A 1 93 ? 1.562 23.424 39.275 1.00 63.69 93 MET A C 1
ATOM 698 O O . MET A 1 93 ? 1.799 24.448 39.902 1.00 63.69 93 MET A O 1
ATOM 702 N N . ALA A 1 94 ? 2.123 23.144 38.097 1.00 65.94 94 ALA A N 1
ATOM 703 C CA . ALA A 1 94 ? 3.101 24.040 37.501 1.00 65.94 94 ALA A CA 1
ATOM 704 C C . ALA A 1 94 ? 2.529 25.465 37.469 1.00 65.94 94 ALA A C 1
ATOM 706 O O . ALA A 1 94 ? 1.573 25.727 36.736 1.00 65.94 94 ALA A O 1
ATOM 707 N N . ASP A 1 95 ? 3.137 26.377 38.238 1.00 71.94 95 ASP A N 1
ATOM 708 C CA . ASP A 1 95 ? 2.725 27.786 38.367 1.00 71.94 95 ASP A CA 1
ATOM 709 C C . ASP A 1 95 ? 2.613 28.493 37.007 1.00 71.94 95 ASP A C 1
ATOM 711 O O . ASP A 1 95 ? 2.005 29.557 36.864 1.00 71.94 95 ASP A O 1
ATOM 715 N N . ARG A 1 96 ? 3.215 27.897 35.973 1.00 71.31 96 ARG A N 1
ATOM 716 C CA . ARG A 1 96 ? 3.170 28.379 34.608 1.00 71.31 96 ARG A CA 1
ATOM 717 C C . ARG A 1 96 ? 3.174 27.231 33.603 1.00 71.31 96 ARG A C 1
ATOM 719 O O . ARG A 1 96 ? 4.196 26.589 33.375 1.00 71.31 96 ARG A O 1
ATOM 726 N N . VAL A 1 97 ? 2.052 27.057 32.909 1.00 72.69 97 VAL A N 1
ATOM 727 C CA . VAL A 1 97 ? 1.963 26.230 31.699 1.00 72.69 97 VAL A CA 1
ATOM 728 C C . VAL A 1 97 ? 2.207 27.131 30.491 1.00 72.69 97 VAL A C 1
ATOM 730 O O . VAL A 1 97 ? 1.350 27.928 30.113 1.00 72.69 97 VAL A O 1
ATOM 733 N N . VAL A 1 98 ? 3.397 27.041 29.895 1.00 76.38 98 VAL A N 1
ATOM 734 C CA . VAL A 1 98 ? 3.688 27.690 28.610 1.00 76.38 98 VAL A CA 1
ATOM 735 C C . VAL A 1 98 ? 3.375 26.675 27.518 1.00 76.38 98 VAL A C 1
ATOM 737 O O . VAL A 1 98 ? 4.063 25.665 27.394 1.00 76.38 98 VAL A O 1
ATOM 740 N N . LEU A 1 99 ? 2.303 26.913 26.758 1.00 77.88 99 LEU A N 1
ATOM 741 C CA . LEU A 1 99 ? 2.062 26.165 25.524 1.00 77.88 99 LEU A CA 1
ATOM 742 C C . LEU A 1 99 ? 3.174 26.469 24.518 1.00 77.88 99 LEU A C 1
ATOM 744 O O . LEU A 1 99 ? 3.871 27.471 24.671 1.00 77.88 99 LEU A O 1
ATOM 748 N N . ALA A 1 100 ? 3.336 25.575 23.538 1.00 81.62 100 ALA A N 1
ATOM 749 C CA . ALA A 1 100 ? 4.437 25.558 22.580 1.00 81.62 100 ALA A CA 1
ATOM 750 C C . ALA A 1 100 ? 4.902 26.969 22.159 1.00 81.62 100 ALA A C 1
ATOM 752 O O . ALA A 1 100 ? 4.056 27.852 21.970 1.00 81.62 100 ALA A O 1
ATOM 753 N N . PRO A 1 101 ? 6.226 27.183 22.004 1.00 78.50 101 PRO A N 1
ATOM 754 C CA . PRO A 1 101 ? 6.767 28.443 21.507 1.00 78.50 101 PRO A CA 1
ATOM 755 C C . PRO A 1 101 ? 5.979 28.921 20.288 1.00 78.50 101 PRO A C 1
ATOM 757 O O . PRO A 1 101 ? 5.531 28.094 19.488 1.00 78.50 101 PRO A O 1
ATOM 760 N N . GLN A 1 102 ? 5.797 30.240 20.151 1.00 76.62 102 GLN A N 1
ATOM 761 C CA . GLN A 1 102 ? 5.149 30.779 18.957 1.00 76.62 102 GLN A CA 1
ATOM 762 C C . GLN A 1 102 ? 5.841 30.198 17.717 1.00 76.62 102 GLN A C 1
ATOM 764 O O . GLN A 1 102 ? 7.076 30.124 17.717 1.00 76.62 102 GLN A O 1
ATOM 769 N N . PRO A 1 103 ? 5.076 29.746 16.706 1.00 74.25 103 PRO A N 1
ATOM 770 C CA . PRO A 1 103 ? 5.663 29.187 15.501 1.00 74.25 103 PRO A CA 1
ATOM 771 C C . PRO A 1 103 ? 6.645 30.208 14.933 1.00 74.25 103 PRO A C 1
ATOM 773 O O . PRO A 1 103 ? 6.308 31.384 14.777 1.00 74.25 103 PRO A O 1
ATOM 776 N N . SER A 1 104 ? 7.879 29.772 14.688 1.00 77.94 104 SER A N 1
ATOM 777 C CA . SER A 1 104 ? 8.866 30.605 14.018 1.00 77.94 104 SER A CA 1
ATOM 778 C C . SER A 1 104 ? 8.324 30.955 12.639 1.00 77.94 104 SER A C 1
ATOM 780 O O . SER A 1 104 ? 7.996 30.055 11.866 1.00 77.94 104 SER A O 1
ATOM 782 N N . VAL A 1 105 ? 8.206 32.248 12.347 1.00 79.19 105 VAL A N 1
ATOM 783 C CA . VAL A 1 105 ? 7.890 32.716 10.998 1.00 79.19 105 VAL A CA 1
ATOM 784 C C . VAL A 1 105 ? 9.085 32.359 10.122 1.00 79.19 105 VAL A C 1
ATOM 786 O O . VAL A 1 105 ? 10.197 32.811 10.393 1.00 79.19 105 VAL A O 1
ATOM 789 N N . LEU A 1 106 ? 8.863 31.490 9.139 1.00 76.94 106 LEU A N 1
ATOM 790 C CA . LEU A 1 106 ? 9.844 31.193 8.100 1.00 76.94 106 LEU A CA 1
ATOM 791 C C . LEU A 1 106 ? 9.964 32.423 7.195 1.00 76.94 106 LEU A C 1
ATOM 793 O O . LEU A 1 106 ? 8.970 33.108 6.945 1.00 76.94 106 LEU A O 1
ATOM 797 N N . ASN A 1 107 ? 11.177 32.738 6.743 1.00 78.94 107 ASN A N 1
ATOM 798 C CA . ASN A 1 107 ? 11.365 33.814 5.773 1.00 78.94 107 ASN A CA 1
ATOM 799 C C . ASN A 1 107 ? 10.692 33.429 4.443 1.00 78.94 107 ASN A C 1
ATOM 801 O O . ASN A 1 107 ? 10.544 32.244 4.155 1.00 78.94 107 ASN A O 1
ATOM 805 N N . GLU A 1 108 ? 10.305 34.404 3.616 1.00 78.12 108 GLU A N 1
ATOM 806 C CA . GLU A 1 108 ? 9.620 34.136 2.333 1.00 78.12 108 GLU A CA 1
ATOM 807 C C . GLU A 1 108 ? 10.441 33.227 1.400 1.00 78.12 108 GLU A C 1
ATOM 809 O O . GLU A 1 108 ? 9.879 32.437 0.649 1.00 78.12 108 GLU A O 1
ATOM 814 N N . ASP A 1 109 ? 11.770 33.283 1.509 1.00 76.44 109 ASP A N 1
ATOM 815 C CA . ASP A 1 109 ? 12.697 32.437 0.750 1.00 76.44 109 ASP A CA 1
ATOM 816 C C . ASP A 1 109 ? 12.802 30.996 1.294 1.00 76.44 109 ASP A C 1
ATOM 818 O O . ASP A 1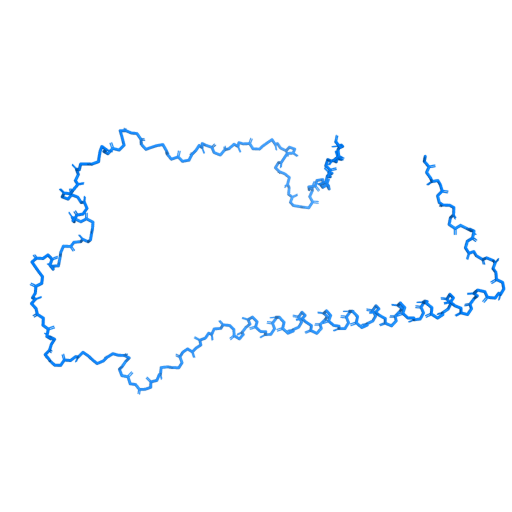 109 ? 13.366 30.121 0.639 1.00 76.44 109 ASP A O 1
ATOM 822 N N . GLU A 1 110 ? 12.295 30.745 2.503 1.00 75.44 110 GLU A N 1
ATOM 823 C CA . GLU A 1 110 ? 12.328 29.447 3.188 1.00 75.44 110 GLU A CA 1
ATOM 824 C C . GLU A 1 110 ? 10.939 28.782 3.237 1.00 75.44 110 GLU A C 1
ATOM 826 O O . GLU A 1 110 ? 10.856 27.555 3.292 1.00 75.44 110 GLU A O 1
ATOM 831 N N . ASP A 1 111 ? 9.853 29.563 3.168 1.00 81.62 111 ASP A N 1
ATOM 832 C CA . ASP A 1 111 ? 8.459 29.091 3.083 1.00 81.62 111 ASP A CA 1
ATOM 833 C C . ASP A 1 111 ? 8.013 28.891 1.623 1.00 81.62 111 ASP A C 1
ATOM 835 O O . ASP A 1 111 ? 7.014 29.434 1.144 1.00 81.62 111 ASP A O 1
ATOM 839 N N . LEU A 1 112 ? 8.815 28.134 0.876 1.00 84.25 112 LEU A N 1
ATOM 840 C CA . LEU A 1 112 ? 8.559 27.846 -0.530 1.00 84.25 112 LEU A CA 1
ATOM 841 C C . LEU A 1 112 ? 7.575 26.680 -0.677 1.00 84.25 112 LEU A C 1
ATOM 843 O O . LEU A 1 112 ? 7.598 25.705 0.079 1.00 84.25 112 LEU A O 1
ATOM 847 N N . ALA A 1 113 ? 6.729 26.735 -1.708 1.00 82.00 113 ALA A N 1
ATOM 848 C CA . ALA A 1 113 ? 5.899 25.596 -2.075 1.00 82.00 113 ALA A CA 1
ATOM 849 C C . ALA A 1 113 ? 6.787 24.391 -2.425 1.00 82.00 113 ALA A C 1
ATOM 851 O O . ALA A 1 113 ? 7.879 24.541 -2.961 1.00 82.00 113 ALA A O 1
ATOM 852 N N . MET A 1 114 ? 6.291 23.172 -2.198 1.00 79.75 114 MET A N 1
ATOM 853 C CA . MET A 1 114 ? 7.050 21.934 -2.454 1.00 79.75 114 MET A CA 1
ATOM 854 C C . MET A 1 114 ? 7.634 21.828 -3.875 1.00 79.75 114 MET A C 1
ATOM 856 O O . MET A 1 114 ? 8.610 21.114 -4.078 1.00 79.75 114 MET A O 1
ATOM 860 N N . ALA A 1 115 ? 7.031 22.507 -4.854 1.00 82.12 115 ALA A N 1
ATOM 861 C CA . ALA A 1 115 ? 7.507 22.548 -6.235 1.00 82.12 115 ALA A CA 1
ATOM 862 C C . ALA A 1 115 ? 8.724 23.470 -6.445 1.00 82.12 115 ALA A C 1
ATOM 864 O O . ALA A 1 115 ? 9.452 23.287 -7.417 1.00 82.12 115 ALA A O 1
ATOM 865 N N . ASP A 1 116 ? 8.941 24.419 -5.534 1.00 81.62 116 ASP A N 1
ATOM 866 C CA . ASP A 1 116 ? 9.932 25.493 -5.630 1.00 81.62 116 ASP A CA 1
ATOM 867 C C . ASP A 1 116 ? 11.106 25.304 -4.651 1.00 81.62 116 ASP A C 1
ATOM 869 O O . ASP A 1 116 ? 12.025 26.122 -4.618 1.00 81.62 116 ASP A O 1
ATOM 873 N N . LEU A 1 117 ? 11.113 24.219 -3.865 1.00 81.69 117 LEU A N 1
ATOM 874 C CA . LEU A 1 117 ? 12.213 23.906 -2.954 1.00 81.69 117 LEU A CA 1
ATOM 875 C C . LEU A 1 117 ? 13.508 23.607 -3.736 1.00 81.69 117 LEU A C 1
ATOM 877 O O . LEU A 1 117 ? 13.497 22.767 -4.644 1.00 81.69 117 LEU A O 1
ATOM 881 N N . PRO A 1 118 ? 14.648 24.229 -3.377 1.00 76.88 118 PRO A N 1
ATOM 882 C CA . PRO A 1 118 ? 15.926 23.904 -3.993 1.00 76.88 118 PRO A CA 1
ATOM 883 C C . PRO A 1 118 ? 16.328 22.466 -3.646 1.00 76.88 118 PRO A C 1
ATOM 885 O O . PRO A 1 118 ? 16.041 21.961 -2.559 1.00 76.88 118 PRO A O 1
ATOM 888 N N . ALA A 1 119 ? 17.015 21.793 -4.570 1.00 73.56 119 ALA A N 1
ATOM 889 C CA . ALA A 1 119 ? 17.528 20.450 -4.322 1.00 73.56 119 ALA A CA 1
ATOM 890 C C . ALA A 1 119 ? 18.436 20.458 -3.082 1.00 73.56 119 ALA A C 1
ATOM 892 O O . ALA A 1 119 ? 19.346 21.282 -2.987 1.00 73.56 119 ALA A O 1
ATOM 893 N N . VAL A 1 120 ? 18.176 19.548 -2.137 1.00 70.25 120 VAL A N 1
ATOM 894 C CA . VAL A 1 120 ? 18.963 19.399 -0.907 1.00 70.25 120 VAL A CA 1
ATOM 895 C C . VAL A 1 120 ? 20.414 19.126 -1.294 1.00 70.25 120 VAL A C 1
ATOM 897 O O . VAL A 1 120 ? 20.742 18.050 -1.791 1.00 70.25 120 VAL A O 1
ATOM 900 N N . VAL A 1 121 ? 21.278 20.120 -1.096 1.00 71.69 121 VAL A N 1
ATOM 901 C CA . VAL A 1 121 ? 22.720 19.959 -1.270 1.00 71.69 121 VAL A CA 1
ATOM 902 C C . VAL A 1 121 ? 23.235 19.297 -0.002 1.00 71.69 121 VAL A C 1
ATOM 904 O O . VAL A 1 121 ? 23.302 19.918 1.057 1.00 71.69 121 VAL A O 1
ATOM 907 N N . GLU A 1 122 ? 23.530 18.008 -0.104 1.00 70.88 122 GLU A N 1
ATOM 908 C CA . GLU A 1 122 ? 24.128 17.227 0.972 1.00 70.88 122 GLU A CA 1
ATOM 909 C C . GLU A 1 122 ? 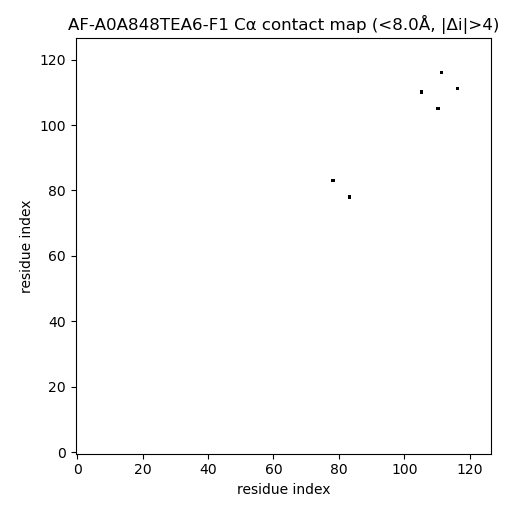25.480 17.868 1.340 1.00 70.88 122 GLU A C 1
ATOM 911 O O . GLU A 1 122 ? 26.331 18.028 0.458 1.00 70.88 122 GLU A O 1
ATOM 916 N N . PRO A 1 123 ? 25.684 18.326 2.590 1.00 66.19 123 PRO A N 1
ATOM 917 C CA . PRO A 1 123 ? 26.955 18.920 2.968 1.00 66.19 123 PRO A CA 1
ATOM 918 C C . PRO A 1 123 ? 28.027 17.840 2.855 1.00 66.19 123 PRO A C 1
ATOM 920 O O . PRO A 1 123 ? 27.886 16.765 3.439 1.00 66.19 123 PRO A O 1
ATOM 923 N N . GLU A 1 124 ? 29.084 18.120 2.087 1.00 62.66 124 GLU A N 1
ATOM 924 C CA . GLU A 1 124 ? 30.216 17.209 1.968 1.00 62.66 124 GLU A CA 1
ATOM 925 C C . GLU A 1 124 ? 30.721 16.848 3.366 1.00 62.66 124 GLU A C 1
ATOM 927 O O . GLU A 1 124 ? 31.188 17.704 4.124 1.00 62.66 124 GLU A O 1
ATOM 932 N N . LEU A 1 125 ? 30.605 15.564 3.702 1.00 59.75 125 LEU A N 1
ATOM 933 C CA . LEU A 1 125 ? 31.243 14.973 4.865 1.00 59.75 125 LEU A CA 1
ATOM 934 C C . LEU A 1 125 ? 32.758 15.114 4.677 1.00 59.75 125 LEU A C 1
ATOM 936 O O . LEU A 1 125 ? 33.392 14.299 4.007 1.00 59.75 125 LEU A O 1
ATOM 940 N N . GLN A 1 126 ? 33.333 16.179 5.234 1.00 65.94 126 GLN A N 1
ATOM 941 C CA . GLN A 1 126 ? 34.776 16.266 5.429 1.00 65.94 126 GLN A CA 1
ATOM 942 C C . GLN A 1 126 ? 35.173 15.271 6.537 1.00 65.94 126 GLN A C 1
ATOM 944 O O . GLN A 1 126 ? 34.437 15.162 7.522 1.00 65.94 126 GLN A O 1
ATOM 949 N N . PRO A 1 127 ? 36.275 14.517 6.362 1.00 65.56 127 PRO A N 1
ATOM 950 C CA . PRO A 1 127 ? 36.716 13.499 7.316 1.00 65.56 127 PRO A CA 1
ATOM 951 C C . PRO A 1 127 ? 37.131 14.075 8.676 1.00 65.56 127 PRO A C 1
ATOM 953 O O . PRO A 1 127 ? 37.661 15.210 8.713 1.00 65.56 127 PRO A O 1
#